Protein AF-A0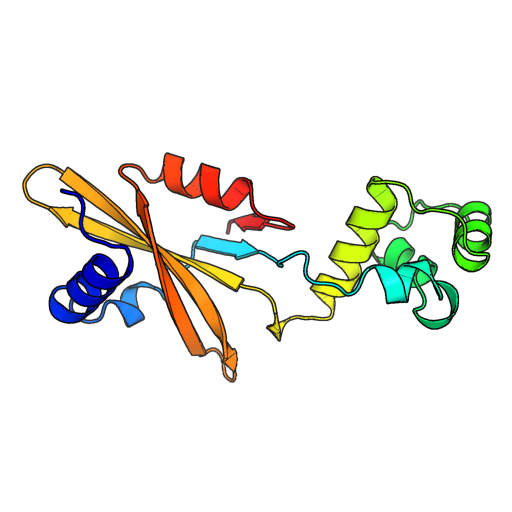A1Z9CAQ8-F1 (afdb_monomer_lite)

Sequence (152 aa):
MALSKEDQAIWIEENIKDYDLKLHGAGYIGCFYPDNIVWEDYLSYPKDYGVSGLIVSQYPAITDKRIEEIDSGAELTTKEKKHLLAAVAAADVDNWITHNSFEVKMLGNSVFVYFHGHSIGQGDFNFEYQKAFLTYEALLLEISSMPLSYID

Secondary structure (DSSP, 8-state):
-PPPHHHHHHHHHHHSTTHHHHHSGGGEEEEE--S-S-HHHHHHSTTTTTHHHHHHHH-TT--HHHHHHHHTTPPPPHHHHHHHHHHHHHH-GGG-EEEEEEEEEETTEEEEEEEEEEEEETTEEEEEEEEEESSHHHHHHHHHTSTT-EE-

pLDDT: mean 93.77, std 5.01, range [55.34, 98.25]

Structure (mmCIF, N/CA/C/O backbone):
data_AF-A0A1Z9CAQ8-F1
#
_entry.id   AF-A0A1Z9CAQ8-F1
#
loop_
_atom_site.group_PDB
_atom_site.id
_atom_site.type_symbol
_atom_site.label_atom_id
_atom_site.label_alt_id
_atom_site.label_comp_id
_atom_site.label_asym_id
_atom_site.label_entity_id
_atom_site.label_seq_id
_atom_site.pdbx_PDB_ins_code
_atom_site.Cartn_x
_atom_site.Cartn_y
_atom_site.Cartn_z
_atom_site.occupancy
_atom_site.B_iso_or_equiv
_atom_site.auth_seq_id
_atom_site.auth_comp_id
_atom_site.auth_asym_id
_atom_site.auth_atom_id
_atom_site.pdbx_PDB_model_num
ATOM 1 N N . MET A 1 1 ? -15.093 19.187 20.957 1.00 55.34 1 MET A N 1
ATOM 2 C CA . MET A 1 1 ? -13.728 18.888 20.474 1.00 55.34 1 MET A CA 1
ATOM 3 C C . MET A 1 1 ? -13.721 17.447 20.014 1.00 55.34 1 MET A C 1
ATOM 5 O O . MET A 1 1 ? -14.344 16.636 20.685 1.00 55.34 1 MET A O 1
ATOM 9 N N . ALA A 1 2 ? -13.103 17.150 18.872 1.00 77.00 2 ALA A N 1
ATOM 10 C CA . ALA A 1 2 ? -12.837 15.765 18.493 1.00 77.00 2 ALA A CA 1
ATOM 11 C C . ALA A 1 2 ? -11.686 15.229 19.361 1.00 77.00 2 ALA A C 1
ATOM 13 O O . ALA A 1 2 ? -10.783 15.996 19.695 1.00 77.00 2 ALA A O 1
ATOM 14 N N . LEU A 1 3 ? -11.749 13.952 19.743 1.00 84.56 3 LEU A N 1
ATOM 15 C CA . LEU A 1 3 ? -10.646 13.264 20.419 1.00 84.56 3 LEU A CA 1
ATOM 16 C C . LEU A 1 3 ? -9.407 13.251 19.515 1.00 84.56 3 LEU A C 1
ATOM 18 O O . LEU A 1 3 ? -9.542 13.208 18.287 1.00 84.56 3 LEU A O 1
ATOM 22 N N . SER A 1 4 ? -8.210 13.267 20.101 1.00 93.44 4 SER A N 1
ATOM 23 C CA . SER A 1 4 ? -6.983 13.075 19.323 1.00 93.44 4 SER A CA 1
ATOM 24 C C . SER A 1 4 ? -6.935 11.664 18.714 1.00 93.44 4 SER A C 1
ATOM 26 O O . SER A 1 4 ? -7.703 10.786 19.106 1.00 93.44 4 SER A O 1
ATOM 28 N N . LYS A 1 5 ? -6.049 11.432 17.735 1.00 93.88 5 LYS A N 1
ATOM 29 C CA . LYS A 1 5 ? -5.829 10.089 17.160 1.00 93.88 5 LYS A CA 1
ATOM 30 C C . LYS A 1 5 ? -5.454 9.078 18.253 1.00 93.88 5 LYS A C 1
ATOM 32 O O . LYS A 1 5 ? -5.956 7.962 18.244 1.00 93.88 5 LYS A O 1
ATOM 37 N N . GLU A 1 6 ? -4.621 9.500 19.199 1.00 95.38 6 GLU A N 1
ATOM 38 C CA . GLU A 1 6 ? -4.137 8.667 20.300 1.00 95.38 6 GLU A CA 1
ATOM 39 C C . G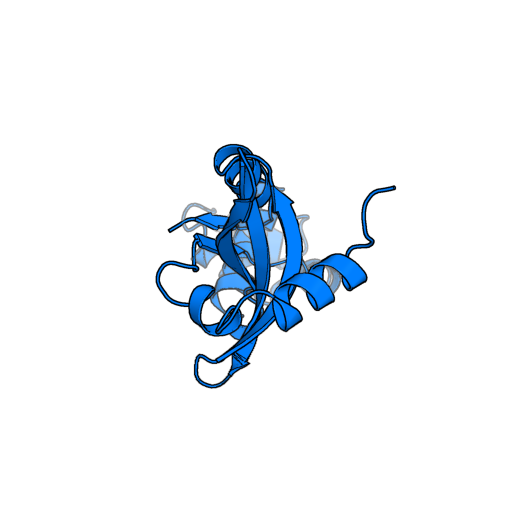LU A 1 6 ? -5.239 8.375 21.322 1.00 95.38 6 GLU A C 1
ATOM 41 O O . GLU A 1 6 ? -5.471 7.217 21.649 1.00 95.38 6 GLU A O 1
ATOM 46 N N . ASP A 1 7 ? -6.027 9.382 21.713 1.00 96.12 7 ASP A N 1
ATOM 47 C CA . ASP A 1 7 ? -7.178 9.167 22.604 1.00 96.12 7 ASP A CA 1
ATOM 48 C C . ASP A 1 7 ? -8.243 8.258 21.965 1.00 96.12 7 ASP A C 1
ATOM 50 O O . ASP A 1 7 ? -8.914 7.498 22.659 1.00 96.12 7 ASP A O 1
ATOM 54 N N . GLN A 1 8 ? -8.423 8.329 20.640 1.00 95.00 8 GLN A N 1
ATOM 55 C CA . GLN A 1 8 ? -9.322 7.427 19.913 1.00 95.00 8 GLN A CA 1
ATOM 56 C C . GLN A 1 8 ? -8.804 5.986 19.914 1.00 95.00 8 GLN A C 1
ATOM 58 O O . GLN A 1 8 ? -9.601 5.071 20.108 1.00 95.00 8 GLN A O 1
ATOM 63 N N . ALA A 1 9 ? -7.498 5.785 19.714 1.00 95.75 9 ALA A N 1
ATOM 64 C CA . ALA A 1 9 ? -6.878 4.465 19.780 1.00 95.75 9 ALA A CA 1
ATOM 65 C C . ALA A 1 9 ? -7.031 3.856 21.183 1.00 95.75 9 ALA A C 1
ATOM 67 O O . ALA A 1 9 ? -7.588 2.767 21.304 1.00 95.75 9 ALA A O 1
ATOM 68 N N . ILE A 1 10 ? -6.679 4.611 22.233 1.00 96.12 10 ILE A N 1
ATOM 69 C CA . ILE A 1 10 ? -6.856 4.199 23.637 1.00 96.12 10 ILE A CA 1
ATOM 70 C C . ILE A 1 10 ? -8.319 3.843 23.910 1.00 96.12 10 ILE A C 1
ATOM 72 O O . ILE A 1 10 ? -8.615 2.801 24.489 1.00 96.12 10 ILE A O 1
ATOM 76 N N . TRP A 1 11 ? -9.263 4.666 23.441 1.00 95.44 11 TRP A N 1
ATOM 77 C CA . TRP A 1 11 ? -10.681 4.375 23.627 1.00 95.44 11 TRP A CA 1
ATOM 78 C C . TRP A 1 11 ? -11.090 3.048 22.976 1.00 95.44 11 TRP A C 1
ATOM 80 O O . TRP A 1 11 ? -11.831 2.280 23.590 1.00 95.44 11 TRP A O 1
ATOM 90 N N . ILE A 1 12 ? -10.617 2.758 21.759 1.00 95.44 12 ILE A N 1
ATOM 91 C CA . ILE A 1 12 ? -10.900 1.488 21.076 1.00 95.44 12 ILE A CA 1
ATOM 92 C C . ILE A 1 12 ? -10.338 0.315 21.884 1.00 95.44 12 ILE A C 1
ATOM 94 O O . ILE A 1 12 ? -11.079 -0.632 22.146 1.00 95.44 12 ILE A O 1
ATOM 98 N N . GLU A 1 13 ? -9.082 0.402 22.321 1.00 94.88 13 GLU A N 1
ATOM 99 C CA . GLU A 1 13 ? -8.409 -0.635 23.112 1.00 94.88 13 GLU A CA 1
ATOM 100 C C . GLU A 1 13 ? -9.139 -0.934 24.428 1.00 94.88 13 GLU A C 1
ATOM 102 O O . GLU A 1 13 ? -9.342 -2.094 24.789 1.00 94.88 13 GLU A O 1
ATOM 107 N N . GLU A 1 14 ? -9.582 0.106 25.134 1.00 95.62 14 GLU A N 1
ATOM 108 C CA . GLU A 1 14 ? -10.234 -0.028 26.439 1.00 95.62 14 GLU A CA 1
ATOM 109 C C . GLU A 1 14 ? -11.701 -0.476 26.347 1.00 95.62 14 GLU A C 1
ATOM 111 O O . GLU A 1 14 ? -12.216 -1.105 27.276 1.00 95.62 14 GLU A O 1
ATOM 116 N N . ASN A 1 15 ? -12.404 -0.141 25.258 1.00 95.12 15 ASN A N 1
ATOM 117 C CA . ASN A 1 15 ? -13.864 -0.294 25.175 1.00 95.12 15 ASN A CA 1
ATOM 118 C C . ASN A 1 15 ? -14.321 -1.370 24.185 1.00 95.12 15 ASN A C 1
ATOM 120 O O . ASN A 1 15 ? -15.463 -1.832 24.271 1.00 95.12 15 ASN A O 1
ATOM 124 N N . ILE A 1 16 ? -13.468 -1.789 23.251 1.00 94.94 16 ILE A N 1
ATOM 125 C CA . ILE A 1 16 ? -13.798 -2.813 22.263 1.00 94.94 16 ILE A CA 1
ATOM 126 C C . ILE A 1 16 ? -13.039 -4.083 22.605 1.00 94.94 16 ILE A C 1
ATOM 128 O O . ILE A 1 16 ? -11.853 -4.238 22.336 1.00 94.94 16 ILE A O 1
ATOM 132 N N . LYS A 1 17 ? -13.771 -5.035 23.180 1.00 93.69 17 LYS A N 1
ATOM 133 C CA . LYS A 1 17 ? -13.220 -6.348 23.488 1.00 93.69 17 LYS A CA 1
ATOM 134 C C . LYS A 1 17 ? -12.722 -7.037 22.212 1.00 93.69 17 LYS A C 1
ATOM 136 O O . LYS A 1 17 ? -13.456 -7.084 21.218 1.00 93.69 17 LYS A O 1
ATOM 141 N N . ASP A 1 18 ? -11.525 -7.613 22.300 1.00 92.69 18 ASP A N 1
ATOM 142 C CA . ASP A 1 18 ? -10.896 -8.403 21.239 1.00 92.69 18 ASP A CA 1
ATOM 143 C C . ASP A 1 18 ? -10.783 -7.600 19.921 1.00 92.69 18 ASP A C 1
ATOM 145 O O . ASP A 1 18 ? -11.054 -8.123 18.837 1.00 92.69 18 ASP A O 1
ATOM 149 N N . TYR A 1 19 ? -10.505 -6.288 20.010 1.00 93.94 19 TYR A N 1
ATOM 150 C CA . TYR A 1 19 ? -10.456 -5.407 18.836 1.00 93.94 19 TYR A CA 1
ATOM 151 C C . TYR A 1 19 ? -9.370 -5.830 17.840 1.00 93.94 19 TYR A C 1
ATOM 153 O O . TYR A 1 19 ? -9.587 -5.740 16.636 1.00 93.94 19 TYR A O 1
ATOM 161 N N . ASP A 1 20 ? -8.244 -6.327 18.341 1.00 91.94 20 ASP A N 1
ATOM 162 C CA . ASP A 1 20 ? -7.131 -6.880 17.577 1.00 91.94 20 ASP A CA 1
ATOM 163 C C . ASP A 1 20 ? -7.592 -8.083 16.747 1.00 91.94 20 ASP A C 1
ATOM 165 O O . ASP A 1 20 ? -7.437 -8.095 15.528 1.00 91.94 20 ASP A O 1
ATOM 169 N N . LEU A 1 21 ? -8.304 -9.033 17.366 1.00 93.12 21 LEU A N 1
ATOM 170 C CA . LEU A 1 21 ? -8.861 -10.200 16.678 1.00 93.12 21 LEU A CA 1
ATOM 171 C C . LEU A 1 21 ? -9.851 -9.810 15.572 1.00 93.12 21 LEU A C 1
ATOM 173 O O . LEU A 1 21 ? -9.948 -10.511 14.564 1.00 93.12 21 LEU A O 1
ATOM 177 N N . LYS A 1 22 ? -10.572 -8.691 15.729 1.00 95.81 22 LYS A N 1
ATOM 178 C CA . LYS A 1 22 ? -11.491 -8.168 14.701 1.00 95.81 22 LYS A CA 1
ATOM 179 C C . LYS A 1 22 ? -10.775 -7.611 13.476 1.00 95.81 22 LYS A C 1
ATOM 181 O O . LYS A 1 22 ? -11.435 -7.467 12.452 1.00 95.81 22 LYS A O 1
ATOM 186 N N . LEU A 1 23 ? -9.489 -7.271 13.575 1.00 96.25 23 LEU A N 1
ATOM 187 C CA . LEU A 1 23 ? -8.697 -6.743 12.461 1.00 96.25 23 LEU A CA 1
ATOM 188 C C . LEU A 1 23 ? -8.157 -7.851 11.554 1.00 96.25 23 LEU A C 1
ATOM 190 O O . LEU A 1 23 ? -7.826 -7.582 10.407 1.00 96.25 23 LEU A O 1
ATOM 194 N N . HIS A 1 24 ? -8.147 -9.100 12.016 1.00 93.06 24 HIS A N 1
ATOM 195 C CA . HIS A 1 24 ? -7.821 -10.254 11.182 1.00 93.06 24 HIS A CA 1
ATOM 196 C C . HIS A 1 24 ? -9.045 -10.777 10.413 1.00 93.06 24 HIS A C 1
ATOM 198 O O . HIS A 1 24 ? -10.201 -10.505 10.750 1.00 93.06 24 HIS A O 1
ATOM 204 N N . GLY A 1 25 ? -8.800 -11.605 9.392 1.00 91.94 25 GLY A N 1
ATOM 205 C CA . GLY A 1 25 ? -9.856 -12.295 8.647 1.00 91.94 25 GLY A CA 1
ATOM 206 C C . GLY A 1 25 ? -10.816 -11.308 7.988 1.00 91.94 25 GLY A C 1
ATOM 207 O O . GLY A 1 25 ? -10.424 -10.594 7.079 1.00 91.94 25 GLY A O 1
ATOM 208 N N . ALA A 1 26 ? -12.061 -11.238 8.468 1.00 93.19 26 ALA A N 1
ATOM 209 C CA . ALA A 1 26 ? -13.059 -10.300 7.946 1.00 93.19 26 ALA A CA 1
ATOM 210 C C . ALA A 1 26 ? -12.701 -8.818 8.171 1.00 93.19 26 ALA A C 1
ATOM 212 O O . ALA A 1 26 ? -13.318 -7.952 7.556 1.00 93.19 26 ALA A O 1
ATOM 213 N N . GLY A 1 27 ? -11.750 -8.530 9.065 1.00 95.81 27 GLY A N 1
ATOM 214 C CA . GLY A 1 27 ? -11.217 -7.186 9.254 1.00 95.81 27 GLY A CA 1
ATOM 215 C C . GLY A 1 27 ? -10.213 -6.758 8.189 1.00 95.81 27 GLY A C 1
ATOM 216 O O . GLY A 1 27 ? -10.005 -5.560 8.020 1.00 95.81 27 GLY A O 1
ATOM 217 N N . TYR A 1 28 ? -9.616 -7.702 7.460 1.00 96.38 28 TYR A N 1
ATOM 218 C CA . TYR A 1 28 ? -8.690 -7.413 6.372 1.00 96.38 28 TYR A CA 1
ATOM 219 C C . TYR A 1 28 ? -9.453 -6.881 5.155 1.00 96.38 28 TYR A C 1
ATOM 221 O O . TYR A 1 28 ? -10.461 -7.453 4.747 1.00 96.38 28 TYR A O 1
ATOM 229 N N . ILE A 1 29 ? -8.969 -5.780 4.581 1.00 97.00 29 ILE A N 1
ATOM 230 C CA . ILE A 1 29 ? -9.550 -5.149 3.384 1.00 97.00 29 ILE A CA 1
ATOM 231 C C . ILE A 1 29 ? -8.616 -5.281 2.180 1.00 97.00 29 ILE A C 1
ATOM 233 O O . ILE A 1 29 ? -9.065 -5.267 1.040 1.00 97.00 29 ILE A O 1
ATOM 237 N N . GLY A 1 30 ? -7.309 -5.344 2.416 1.00 95.81 30 GLY A N 1
ATOM 238 C CA . GLY A 1 30 ? -6.320 -5.279 1.353 1.00 95.81 30 GLY A CA 1
ATOM 239 C C . GLY A 1 30 ? -4.961 -4.833 1.869 1.00 95.81 30 GLY A C 1
ATOM 240 O O . GLY A 1 30 ? -4.692 -4.853 3.072 1.00 95.81 30 GLY A O 1
ATOM 241 N N . CYS A 1 31 ? -4.087 -4.400 0.976 1.00 96.00 31 CYS A N 1
ATOM 242 C CA . CYS A 1 31 ? -2.760 -3.914 1.333 1.00 96.00 31 CYS A CA 1
ATOM 243 C C . CYS A 1 31 ? -2.260 -2.864 0.349 1.00 96.00 31 CYS A C 1
ATOM 245 O O . CYS A 1 31 ? -2.813 -2.670 -0.731 1.00 96.00 31 CYS A O 1
ATOM 247 N N . PHE A 1 32 ? -1.192 -2.181 0.729 1.00 96.56 32 PHE A N 1
ATOM 248 C CA . PHE A 1 32 ? -0.480 -1.265 -0.141 1.00 96.56 32 PHE A CA 1
ATOM 249 C C . PHE A 1 32 ? 1.015 -1.355 0.129 1.00 96.56 32 PHE A C 1
ATOM 251 O O . PHE A 1 32 ? 1.443 -1.720 1.229 1.00 96.56 32 PHE A O 1
ATOM 258 N N . TYR A 1 33 ? 1.802 -1.005 -0.880 1.00 95.50 33 TYR A N 1
ATOM 259 C CA . TYR A 1 33 ? 3.241 -0.883 -0.732 1.00 95.50 33 TYR A CA 1
ATOM 260 C C . TYR A 1 33 ? 3.602 0.605 -0.682 1.00 95.50 33 TYR A C 1
ATOM 262 O O . TYR A 1 33 ? 3.353 1.318 -1.664 1.00 95.50 33 TYR A O 1
ATOM 270 N N . PRO A 1 34 ? 4.141 1.113 0.441 1.00 92.44 34 PRO A N 1
ATOM 271 C CA . PRO A 1 34 ? 4.558 2.504 0.520 1.00 92.44 34 PRO A CA 1
ATOM 272 C C . PRO A 1 34 ? 5.662 2.760 -0.513 1.00 92.44 34 PRO A C 1
ATOM 274 O O . PRO A 1 34 ? 6.585 1.969 -0.651 1.00 92.44 34 PRO A O 1
ATOM 277 N N . ASP A 1 35 ? 5.593 3.875 -1.242 1.00 89.44 35 ASP A N 1
ATOM 278 C CA . ASP A 1 35 ? 6.680 4.283 -2.143 1.00 89.44 35 ASP A CA 1
ATOM 279 C C . ASP A 1 35 ? 7.858 4.834 -1.320 1.00 89.44 35 ASP A C 1
ATOM 281 O O . ASP A 1 35 ? 8.061 6.043 -1.206 1.00 89.44 35 ASP A O 1
ATOM 285 N N . ASN A 1 36 ? 8.574 3.932 -0.650 1.00 86.31 36 ASN A N 1
ATOM 286 C CA . ASN A 1 36 ? 9.695 4.218 0.244 1.00 86.31 36 ASN A CA 1
ATOM 287 C C . ASN A 1 36 ? 11.035 3.709 -0.310 1.00 86.31 36 ASN A C 1
ATOM 289 O O . ASN A 1 36 ? 12.029 3.685 0.418 1.00 86.31 36 ASN A O 1
ATOM 293 N N . ILE A 1 37 ? 11.075 3.311 -1.585 1.00 91.12 37 ILE A N 1
ATOM 294 C CA . ILE A 1 37 ? 12.307 2.842 -2.214 1.00 91.12 37 ILE A CA 1
ATOM 295 C C . ILE A 1 37 ? 13.318 3.987 -2.321 1.00 91.12 37 ILE A C 1
ATOM 297 O O . ILE A 1 37 ? 12.964 5.156 -2.509 1.00 91.12 37 ILE A O 1
ATOM 301 N N . VAL A 1 38 ? 14.607 3.655 -2.249 1.00 92.00 38 VAL A N 1
ATOM 302 C CA . VAL A 1 38 ? 15.686 4.637 -2.410 1.00 92.00 38 VAL A CA 1
ATOM 303 C C . VAL A 1 38 ? 15.881 4.925 -3.897 1.00 92.00 38 VAL A C 1
ATOM 305 O O . VAL A 1 38 ? 16.761 4.375 -4.549 1.00 92.00 38 VAL A O 1
ATOM 308 N N . TRP A 1 39 ? 15.020 5.771 -4.466 1.00 94.44 39 TRP A N 1
ATOM 309 C CA . TRP A 1 39 ? 15.018 6.092 -5.899 1.00 94.44 39 TRP A CA 1
ATOM 310 C C . TRP A 1 39 ? 16.390 6.503 -6.443 1.00 94.44 39 TRP A C 1
ATOM 312 O O . TRP A 1 39 ? 16.726 6.158 -7.571 1.00 94.44 39 TRP A O 1
ATOM 322 N N . GLU A 1 40 ? 17.180 7.227 -5.652 1.00 94.69 40 GLU A N 1
ATOM 323 C CA . GLU A 1 40 ? 18.516 7.679 -6.045 1.00 94.69 40 GLU A CA 1
ATOM 324 C C . GLU A 1 40 ? 19.462 6.518 -6.374 1.00 94.69 40 GLU A C 1
ATOM 326 O O . GLU A 1 40 ? 20.198 6.615 -7.354 1.00 94.69 40 GLU A O 1
ATOM 331 N N . ASP A 1 41 ? 19.388 5.411 -5.632 1.00 92.75 41 ASP A N 1
ATOM 332 C CA . ASP A 1 41 ? 20.226 4.231 -5.857 1.00 92.75 41 ASP A CA 1
ATOM 333 C C . ASP A 1 41 ? 19.941 3.618 -7.235 1.00 92.75 41 ASP A C 1
ATOM 335 O O . ASP A 1 41 ? 20.848 3.418 -8.048 1.00 92.75 41 ASP A O 1
ATOM 339 N N . TYR A 1 42 ? 18.656 3.416 -7.540 1.00 94.31 42 TYR A N 1
ATOM 340 C CA . TYR A 1 42 ? 18.211 2.869 -8.821 1.00 94.31 42 TYR A CA 1
ATOM 341 C C . TYR A 1 42 ? 18.502 3.815 -9.994 1.00 94.31 42 TYR A C 1
ATOM 343 O O . TYR A 1 42 ? 18.863 3.363 -11.078 1.00 94.31 42 TYR A O 1
ATOM 351 N N . LEU A 1 43 ? 18.331 5.126 -9.809 1.00 94.62 43 LEU A N 1
ATOM 352 C CA . LEU A 1 43 ? 18.491 6.103 -10.890 1.00 94.62 43 LEU A CA 1
ATOM 353 C C . LEU A 1 43 ? 19.958 6.457 -11.163 1.00 94.62 43 LEU A C 1
ATOM 355 O O . LEU A 1 43 ? 20.300 6.751 -12.307 1.00 94.62 43 LEU A O 1
ATOM 359 N N . SER A 1 44 ? 20.821 6.417 -10.146 1.00 95.00 44 SER A N 1
ATOM 360 C CA . SER A 1 44 ? 22.248 6.737 -10.290 1.00 95.00 44 SER A CA 1
ATOM 361 C C . SER A 1 44 ? 23.058 5.558 -10.825 1.00 95.00 44 SER A C 1
ATOM 363 O O . SER A 1 44 ? 24.038 5.766 -11.542 1.00 95.00 44 SER A O 1
ATOM 365 N N . TYR A 1 45 ? 22.639 4.326 -10.516 1.00 93.44 45 TYR A N 1
ATOM 366 C CA . TYR A 1 45 ? 23.351 3.101 -10.888 1.00 93.44 45 TYR A CA 1
ATOM 367 C C . TYR A 1 45 ? 22.406 2.040 -11.487 1.00 93.44 45 TYR A C 1
ATOM 369 O O . TYR A 1 45 ? 22.327 0.916 -10.984 1.00 93.44 45 TYR A O 1
ATOM 377 N N . PRO A 1 46 ? 21.686 2.346 -12.586 1.00 94.31 46 PRO A N 1
ATOM 378 C CA . PRO A 1 46 ? 20.606 1.491 -13.086 1.00 94.31 46 PRO A CA 1
ATOM 379 C C . PRO A 1 46 ? 21.068 0.092 -13.492 1.00 94.31 46 PRO A C 1
ATOM 381 O O . PRO A 1 46 ? 20.333 -0.878 -13.315 1.00 94.31 46 PRO A O 1
ATOM 384 N N . LYS A 1 47 ? 22.301 -0.032 -13.994 1.00 92.62 47 LYS A N 1
ATOM 385 C CA . LYS A 1 47 ? 22.889 -1.320 -14.360 1.00 92.62 47 LYS A CA 1
ATOM 386 C C . LYS A 1 47 ? 23.228 -2.182 -13.142 1.00 92.62 47 LYS A C 1
ATOM 388 O O . LYS A 1 47 ? 22.988 -3.386 -13.178 1.00 92.62 47 LYS A O 1
ATOM 393 N N . ASP A 1 48 ? 23.744 -1.575 -12.076 1.00 93.94 48 ASP A N 1
ATOM 394 C CA . ASP A 1 48 ? 24.147 -2.293 -10.860 1.00 93.94 48 ASP A CA 1
ATOM 395 C C . ASP A 1 48 ? 22.923 -2.809 -10.092 1.00 93.94 48 ASP A C 1
ATOM 397 O O . ASP A 1 48 ? 22.941 -3.918 -9.563 1.00 93.94 48 ASP A O 1
ATOM 401 N N . TYR A 1 49 ? 21.829 -2.044 -10.116 1.00 94.44 49 TYR A N 1
ATOM 402 C CA . TYR A 1 49 ? 20.538 -2.433 -9.540 1.00 94.44 49 TYR A CA 1
ATOM 403 C C . TYR A 1 49 ? 19.640 -3.229 -10.502 1.00 94.44 49 TYR A C 1
ATOM 405 O O . TYR A 1 49 ? 18.511 -3.567 -10.149 1.00 94.44 49 TYR A O 1
ATOM 413 N N . GLY A 1 50 ? 20.104 -3.536 -11.721 1.00 95.62 50 GLY A N 1
ATOM 414 C CA . GLY A 1 50 ? 19.340 -4.314 -12.703 1.00 95.62 50 GLY A CA 1
ATOM 415 C C . GLY A 1 50 ? 17.988 -3.692 -13.075 1.00 95.62 50 GLY A C 1
ATOM 416 O O . GLY A 1 50 ? 17.024 -4.418 -13.325 1.00 95.62 50 GLY A O 1
ATOM 417 N N . VAL A 1 51 ? 17.898 -2.357 -13.099 1.00 97.00 51 VAL A N 1
ATOM 418 C CA . VAL A 1 51 ? 16.650 -1.587 -13.257 1.00 97.00 51 VAL A CA 1
ATOM 419 C C . VAL A 1 51 ? 15.868 -1.992 -14.498 1.00 97.00 51 VAL A C 1
ATOM 421 O O . VAL A 1 51 ? 14.654 -2.187 -14.425 1.00 97.00 51 VAL A O 1
ATOM 424 N N . SER A 1 52 ? 16.541 -2.145 -15.637 1.00 96.75 52 SER A N 1
ATOM 425 C CA . SER A 1 52 ? 15.888 -2.560 -16.876 1.00 96.75 52 SER A CA 1
ATOM 426 C C . SER A 1 52 ? 15.276 -3.959 -16.751 1.00 96.75 52 SER A C 1
ATOM 428 O O . SER A 1 52 ? 14.129 -4.154 -17.142 1.00 96.75 52 SER A O 1
ATOM 430 N N . GLY A 1 53 ? 15.977 -4.903 -16.117 1.00 96.69 53 GLY A N 1
ATOM 431 C CA . GLY A 1 53 ? 15.479 -6.250 -15.831 1.00 96.69 53 GLY A CA 1
ATOM 432 C C . GLY A 1 53 ? 14.265 -6.252 -14.900 1.00 96.69 53 GLY A C 1
ATOM 433 O O . GLY A 1 53 ? 13.274 -6.933 -15.178 1.00 96.69 53 GLY A O 1
ATOM 434 N N . LEU A 1 54 ? 14.296 -5.438 -13.840 1.00 97.12 54 LEU A N 1
ATOM 435 C CA . LEU A 1 54 ? 13.155 -5.245 -12.939 1.00 97.12 54 LEU A CA 1
ATOM 436 C C . LEU A 1 54 ? 11.940 -4.700 -13.699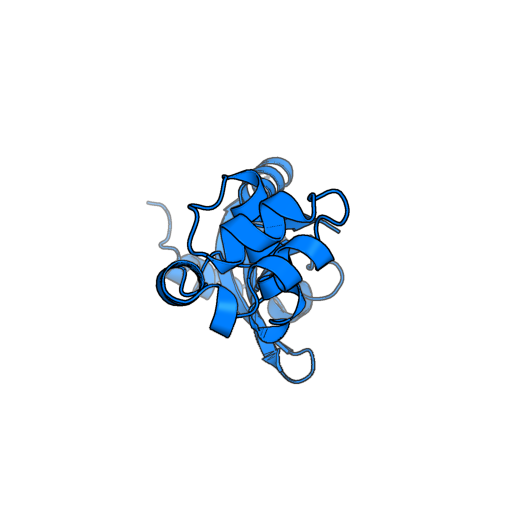 1.00 97.12 54 LEU A C 1
ATOM 438 O O . LEU A 1 54 ? 10.848 -5.261 -13.599 1.00 97.12 54 LEU A O 1
ATOM 442 N N . ILE A 1 55 ? 12.128 -3.6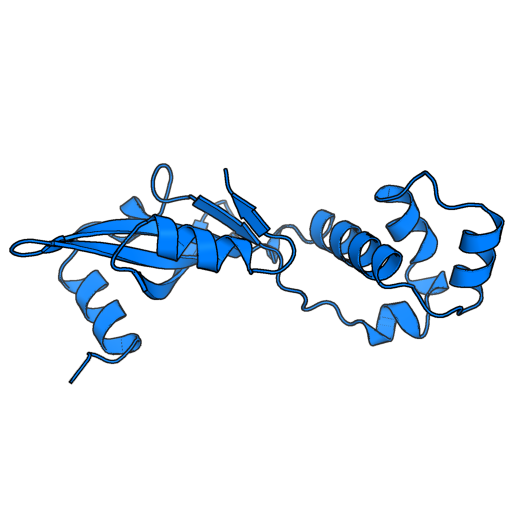73 -14.530 1.00 97.44 55 ILE A N 1
ATOM 443 C CA . ILE A 1 55 ? 11.055 -3.109 -15.358 1.00 97.44 55 ILE A CA 1
ATOM 444 C C . ILE A 1 55 ? 10.518 -4.150 -16.345 1.00 97.44 55 ILE A C 1
ATOM 446 O O . ILE A 1 55 ? 9.303 -4.301 -16.441 1.00 97.44 55 ILE A O 1
ATOM 450 N N . VAL A 1 56 ? 11.383 -4.892 -17.047 1.00 97.19 56 VAL A N 1
ATOM 451 C CA . VAL A 1 56 ? 10.991 -5.950 -18.000 1.00 97.19 56 VAL A CA 1
ATOM 452 C C . VAL A 1 56 ? 10.119 -7.006 -17.324 1.00 97.19 56 VAL A C 1
ATOM 454 O O . VAL A 1 56 ? 9.131 -7.439 -17.918 1.00 97.19 56 VAL A O 1
ATOM 457 N N . SER A 1 57 ? 10.428 -7.380 -16.077 1.00 96.19 57 SER A N 1
ATOM 458 C CA . SER A 1 57 ? 9.646 -8.372 -15.324 1.00 96.19 57 SER A CA 1
ATOM 459 C C . SER A 1 57 ? 8.176 -7.971 -15.133 1.00 96.19 57 SER A C 1
ATOM 461 O O . SER A 1 57 ? 7.303 -8.834 -15.106 1.00 96.19 57 SER A O 1
ATOM 463 N N . GLN A 1 58 ? 7.897 -6.664 -15.066 1.00 95.81 58 GLN A N 1
ATOM 464 C CA . GLN A 1 58 ? 6.551 -6.098 -14.912 1.00 95.81 58 GLN A CA 1
ATOM 465 C C . GLN A 1 58 ? 5.987 -5.532 -16.226 1.00 95.81 58 GLN A C 1
ATOM 467 O O . GLN A 1 58 ? 4.784 -5.293 -16.343 1.00 95.81 58 GLN A O 1
ATOM 472 N N . TYR A 1 59 ? 6.843 -5.294 -17.224 1.00 95.38 59 TYR A N 1
ATOM 473 C CA . TYR A 1 59 ? 6.496 -4.732 -18.526 1.00 95.38 59 TYR A CA 1
ATOM 474 C C . TYR A 1 59 ? 7.272 -5.405 -19.674 1.00 95.38 59 TYR A C 1
ATOM 476 O O . TYR A 1 59 ? 8.163 -4.794 -20.271 1.00 95.38 59 TYR A O 1
ATOM 484 N N . PRO A 1 60 ? 6.889 -6.636 -20.069 1.00 93.62 60 PRO A N 1
ATOM 485 C CA . PRO A 1 60 ? 7.613 -7.403 -21.090 1.00 93.62 60 PRO A CA 1
ATOM 486 C C . PRO A 1 60 ? 7.584 -6.797 -22.501 1.00 93.62 60 PRO A C 1
ATOM 488 O O . PRO A 1 60 ? 8.312 -7.244 -23.377 1.00 93.62 60 PRO A O 1
ATOM 491 N N . ALA A 1 61 ? 6.725 -5.801 -22.748 1.00 95.06 61 ALA A N 1
ATOM 492 C CA . ALA A 1 61 ? 6.599 -5.137 -24.048 1.00 95.06 61 ALA A CA 1
ATOM 493 C C . ALA A 1 61 ? 7.604 -3.984 -24.255 1.00 95.06 61 ALA A C 1
ATOM 495 O O . ALA A 1 61 ? 7.527 -3.277 -25.262 1.00 95.06 61 ALA A O 1
ATOM 496 N N . ILE A 1 62 ? 8.511 -3.746 -23.304 1.00 95.56 62 ILE A N 1
ATOM 497 C CA . ILE A 1 62 ? 9.621 -2.809 -23.487 1.00 95.56 62 ILE A CA 1
ATOM 498 C C . ILE A 1 62 ? 10.571 -3.324 -24.577 1.00 95.56 62 ILE A C 1
ATOM 500 O O . ILE A 1 62 ? 10.825 -4.517 -24.695 1.00 95.56 62 ILE A O 1
ATOM 504 N N . THR A 1 63 ? 11.069 -2.423 -25.419 1.00 96.88 63 THR A N 1
ATOM 505 C CA . THR A 1 63 ? 11.957 -2.789 -26.531 1.00 96.88 63 THR A CA 1
ATOM 506 C C . THR A 1 63 ? 13.400 -2.943 -26.063 1.00 96.88 63 THR A C 1
ATOM 508 O O . THR A 1 63 ? 13.833 -2.142 -25.235 1.00 96.88 63 THR A O 1
ATOM 511 N N . ASP A 1 64 ? 14.178 -3.816 -26.705 1.00 96.69 64 ASP A N 1
ATOM 512 C CA . ASP A 1 64 ? 15.618 -3.991 -26.436 1.00 96.69 64 ASP A CA 1
ATOM 513 C C . ASP A 1 64 ? 16.399 -2.671 -26.478 1.00 96.69 64 ASP A C 1
ATOM 515 O O . ASP A 1 64 ? 17.170 -2.363 -25.577 1.00 96.69 64 ASP A O 1
ATOM 519 N N . LYS A 1 65 ? 16.111 -1.811 -27.463 1.00 97.50 65 LYS A N 1
ATOM 520 C CA . LYS A 1 65 ? 16.719 -0.475 -27.538 1.00 97.50 65 LYS A CA 1
ATOM 521 C C . LYS A 1 65 ? 16.469 0.352 -26.270 1.00 97.50 65 LYS A C 1
ATOM 523 O O . LYS A 1 65 ? 17.356 1.049 -25.791 1.00 97.50 65 LYS A O 1
ATOM 528 N N . ARG A 1 66 ? 15.250 0.295 -25.730 1.00 97.56 66 ARG A N 1
ATOM 529 C CA . ARG A 1 66 ? 14.888 1.046 -24.524 1.00 97.56 66 ARG A CA 1
ATOM 530 C C . ARG A 1 66 ? 15.554 0.460 -23.276 1.00 97.56 66 ARG A C 1
ATOM 532 O O . ARG A 1 66 ? 15.921 1.221 -22.390 1.00 97.56 66 ARG A O 1
ATOM 539 N N . ILE A 1 67 ? 15.750 -0.858 -23.230 1.00 96.69 67 ILE A N 1
ATOM 540 C CA . ILE A 1 67 ? 16.542 -1.534 -22.190 1.00 96.69 67 ILE A CA 1
ATOM 541 C C . ILE A 1 67 ? 17.980 -0.994 -22.193 1.00 96.69 67 ILE A C 1
ATOM 543 O O . ILE A 1 67 ? 18.450 -0.531 -21.158 1.00 96.69 67 ILE A O 1
ATOM 547 N N . GLU A 1 68 ? 18.640 -0.957 -23.357 1.00 96.19 68 GLU A N 1
ATOM 548 C CA . GLU A 1 68 ? 20.010 -0.432 -23.492 1.00 96.19 68 GLU A CA 1
ATOM 549 C C . GLU A 1 68 ? 20.126 1.043 -23.070 1.00 96.19 68 GLU A C 1
ATOM 551 O O . GLU A 1 68 ? 21.096 1.435 -22.418 1.00 96.19 68 GLU A O 1
ATOM 556 N N . GLU A 1 69 ? 19.134 1.870 -23.418 1.00 97.56 69 GLU A N 1
ATOM 557 C CA . GLU A 1 69 ? 19.069 3.272 -22.990 1.00 97.56 69 GLU A CA 1
ATOM 558 C C . GLU A 1 69 ? 18.984 3.398 -21.461 1.00 97.56 69 GLU A C 1
ATOM 560 O O . GLU A 1 69 ? 19.707 4.205 -20.875 1.00 97.56 69 GLU A O 1
ATOM 56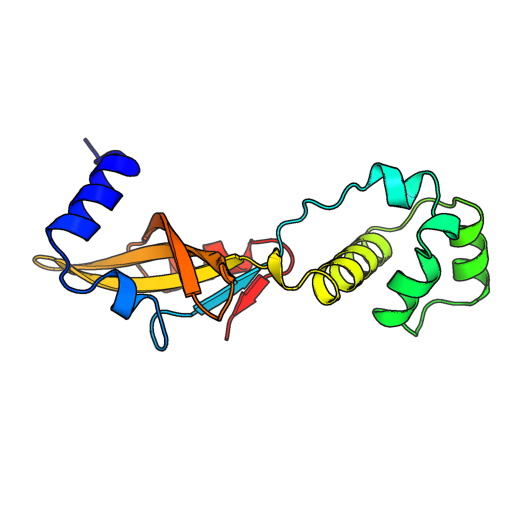5 N N . ILE A 1 70 ? 18.131 2.598 -20.812 1.00 97.19 70 ILE A N 1
ATOM 566 C CA . ILE A 1 70 ? 17.980 2.582 -19.349 1.00 97.19 70 ILE A CA 1
ATOM 567 C C . ILE A 1 70 ? 19.284 2.144 -18.680 1.00 97.19 70 ILE A C 1
ATOM 569 O O . ILE A 1 70 ? 19.761 2.823 -17.772 1.00 97.19 70 ILE A O 1
ATOM 573 N N . ASP A 1 71 ? 19.904 1.068 -19.164 1.00 95.12 71 ASP A N 1
ATOM 574 C CA . ASP A 1 71 ? 21.185 0.575 -18.638 1.00 95.12 71 ASP A CA 1
ATOM 575 C C . ASP A 1 71 ? 22.322 1.592 -18.810 1.00 95.12 71 ASP A C 1
ATOM 577 O O . ASP A 1 71 ? 23.297 1.577 -18.055 1.00 95.12 71 ASP A O 1
ATOM 581 N N . SER A 1 72 ? 22.189 2.494 -19.785 1.00 94.94 72 SER A N 1
ATOM 582 C CA . SER A 1 72 ? 23.118 3.599 -20.041 1.00 94.94 72 SER A CA 1
ATOM 583 C C . SER A 1 72 ? 22.810 4.868 -19.230 1.00 94.94 72 SER A C 1
ATOM 585 O O . SER A 1 72 ? 23.488 5.878 -19.419 1.00 94.94 72 SER A O 1
ATOM 587 N N . GLY A 1 73 ? 21.809 4.848 -18.342 1.00 94.56 73 GLY A N 1
ATOM 588 C CA . GLY A 1 73 ? 21.466 5.982 -17.475 1.00 94.56 73 GLY A CA 1
ATOM 589 C C . GLY A 1 73 ? 20.391 6.922 -18.020 1.00 94.56 73 GLY A C 1
ATOM 590 O O . GLY A 1 73 ? 20.293 8.059 -17.560 1.00 94.56 73 GLY A O 1
ATOM 591 N N . ALA A 1 74 ? 19.590 6.502 -19.004 1.00 96.31 74 ALA A N 1
ATOM 592 C CA . ALA A 1 74 ? 18.473 7.319 -19.467 1.00 96.31 74 ALA A CA 1
ATOM 593 C C . ALA A 1 74 ? 17.417 7.512 -18.366 1.00 96.31 74 ALA A C 1
ATOM 595 O O . ALA A 1 74 ? 17.092 6.590 -17.620 1.00 96.31 74 ALA A O 1
ATOM 596 N N . GLU A 1 75 ? 16.817 8.704 -18.316 1.00 96.62 75 GLU A N 1
ATOM 597 C CA . GLU A 1 75 ? 15.732 8.988 -17.378 1.00 96.62 75 GLU A CA 1
ATOM 598 C C . GLU A 1 75 ? 14.537 8.050 -17.616 1.00 96.62 75 GLU A C 1
ATOM 600 O O . GLU A 1 75 ? 14.113 7.825 -18.756 1.00 96.62 75 GLU A O 1
ATOM 605 N N . LEU A 1 76 ? 13.980 7.518 -16.525 1.00 97.50 76 LEU A N 1
ATOM 606 C CA . LEU A 1 76 ? 12.786 6.682 -16.560 1.00 97.50 76 LEU A CA 1
ATOM 607 C C . LEU A 1 76 ? 11.519 7.522 -16.738 1.00 97.50 76 LEU A C 1
ATOM 609 O O . LEU A 1 76 ? 11.267 8.485 -16.009 1.00 97.50 76 LEU A O 1
ATOM 613 N N . THR A 1 77 ? 10.650 7.080 -17.637 1.00 97.00 77 THR A N 1
ATOM 614 C CA . THR A 1 77 ? 9.285 7.596 -17.772 1.00 97.00 77 THR A CA 1
ATOM 615 C C . THR A 1 77 ? 8.443 7.271 -16.535 1.00 97.00 77 THR A C 1
ATOM 617 O O . THR A 1 77 ? 8.726 6.336 -15.787 1.00 97.00 77 THR A O 1
ATOM 620 N N . THR A 1 78 ? 7.324 7.976 -16.340 1.00 95.88 78 THR A N 1
ATOM 621 C CA . THR A 1 78 ? 6.370 7.666 -15.256 1.00 95.88 78 THR A CA 1
ATOM 622 C C . THR A 1 78 ? 5.887 6.214 -15.294 1.00 95.88 78 THR A C 1
ATOM 624 O O . THR A 1 78 ? 5.689 5.603 -14.247 1.00 95.88 78 THR A O 1
ATOM 627 N N . LYS A 1 79 ? 5.702 5.646 -16.492 1.00 95.44 79 LYS A N 1
ATOM 628 C CA . LYS A 1 79 ? 5.292 4.246 -16.651 1.00 95.44 79 LYS A CA 1
ATOM 629 C C . LYS A 1 79 ? 6.392 3.291 -16.180 1.00 95.44 79 LYS A C 1
ATOM 631 O O . LYS A 1 79 ? 6.107 2.363 -15.435 1.00 95.44 79 LYS A O 1
ATOM 636 N N . GLU A 1 80 ? 7.636 3.542 -16.572 1.00 97.25 80 GLU A N 1
ATOM 637 C CA . GLU A 1 80 ? 8.795 2.744 -16.156 1.00 97.25 80 GLU A CA 1
ATOM 638 C C . GLU A 1 80 ? 9.036 2.831 -14.649 1.00 97.25 80 GLU A C 1
ATOM 640 O O . GLU A 1 80 ? 9.250 1.802 -14.022 1.00 97.25 80 GLU A O 1
ATOM 645 N N . LYS A 1 81 ? 8.890 4.017 -14.044 1.00 96.25 81 LYS A N 1
ATOM 646 C CA . LYS A 1 81 ? 8.946 4.181 -12.582 1.00 96.25 81 LYS A CA 1
ATOM 647 C C . LYS A 1 81 ? 7.883 3.334 -11.878 1.00 96.25 81 LYS A C 1
ATOM 649 O O . LYS A 1 81 ? 8.205 2.620 -10.939 1.00 96.25 81 LYS A O 1
ATOM 654 N N . LYS A 1 82 ? 6.637 3.327 -12.367 1.00 94.88 82 LYS A N 1
ATOM 655 C CA . LYS A 1 82 ? 5.578 2.463 -11.809 1.00 94.88 82 LYS A CA 1
ATOM 656 C C . LYS A 1 82 ? 5.928 0.975 -11.892 1.00 94.88 82 LYS A C 1
ATOM 658 O O . LYS A 1 82 ? 5.696 0.250 -10.934 1.00 94.88 82 LYS A O 1
ATOM 663 N N . HIS A 1 83 ? 6.483 0.527 -13.018 1.00 95.88 83 HIS A N 1
ATOM 664 C CA . HIS A 1 83 ? 6.900 -0.867 -13.186 1.00 95.88 83 HIS A CA 1
ATOM 665 C C . HIS A 1 83 ? 8.110 -1.228 -12.321 1.00 95.88 83 HIS A C 1
ATOM 667 O O . HIS A 1 83 ? 8.130 -2.315 -11.756 1.00 95.88 83 HIS A O 1
ATOM 673 N N . LEU A 1 84 ? 9.074 -0.318 -12.164 1.00 96.50 84 LEU A N 1
ATOM 674 C CA . LEU A 1 84 ? 10.193 -0.504 -11.245 1.00 96.50 84 LEU A CA 1
ATOM 675 C C . LEU A 1 84 ? 9.696 -0.638 -9.802 1.00 96.50 84 LEU A C 1
ATOM 677 O O . LEU A 1 84 ? 10.037 -1.610 -9.139 1.00 96.50 84 LEU A O 1
ATOM 681 N N . LEU A 1 85 ? 8.841 0.283 -9.345 1.00 95.69 85 LEU A N 1
ATOM 682 C CA . LEU A 1 85 ? 8.277 0.234 -7.997 1.00 95.69 85 LEU A CA 1
ATOM 683 C C . LEU A 1 85 ? 7.505 -1.072 -7.762 1.00 95.69 85 LEU A C 1
ATOM 685 O O . LEU A 1 85 ? 7.702 -1.716 -6.741 1.00 95.69 85 LEU A O 1
ATOM 689 N N . ALA A 1 86 ? 6.685 -1.505 -8.726 1.00 94.69 86 ALA A N 1
ATOM 690 C CA . ALA A 1 86 ? 5.964 -2.775 -8.634 1.00 94.69 86 ALA A CA 1
ATOM 691 C C . ALA A 1 86 ? 6.907 -3.990 -8.552 1.00 94.69 86 ALA A C 1
ATOM 693 O O . ALA A 1 86 ? 6.629 -4.931 -7.813 1.00 94.69 86 ALA A O 1
ATOM 694 N N . ALA A 1 87 ? 8.028 -3.970 -9.280 1.00 95.44 87 ALA A N 1
ATOM 695 C CA . ALA A 1 87 ? 9.023 -5.039 -9.234 1.00 95.44 87 ALA A CA 1
ATOM 696 C C . ALA A 1 87 ? 9.727 -5.109 -7.872 1.00 95.44 87 ALA A C 1
ATOM 698 O O . ALA A 1 87 ? 9.908 -6.201 -7.337 1.00 95.44 87 ALA A O 1
ATOM 699 N N . VAL A 1 88 ? 10.092 -3.953 -7.306 1.00 94.81 88 VAL A N 1
ATOM 700 C CA . VAL A 1 88 ? 10.701 -3.870 -5.970 1.00 94.81 88 VAL A CA 1
ATOM 701 C C . VAL A 1 88 ? 9.705 -4.328 -4.907 1.00 94.81 88 VAL A C 1
ATOM 703 O O . VAL A 1 88 ? 10.025 -5.210 -4.116 1.00 94.81 88 VAL A O 1
ATOM 706 N N . ALA A 1 89 ? 8.469 -3.827 -4.961 1.00 94.50 89 ALA A N 1
ATOM 707 C CA . ALA A 1 89 ? 7.399 -4.214 -4.048 1.00 94.50 89 ALA A CA 1
ATOM 708 C C . ALA A 1 89 ? 7.135 -5.728 -4.059 1.00 94.50 89 ALA A C 1
ATOM 710 O O . ALA A 1 89 ? 6.932 -6.331 -3.009 1.00 94.50 89 ALA A O 1
ATOM 711 N N . ALA A 1 90 ? 7.174 -6.374 -5.229 1.00 92.56 90 ALA A N 1
ATOM 712 C CA . ALA A 1 90 ? 6.973 -7.819 -5.342 1.00 92.56 90 ALA A CA 1
ATOM 713 C C . ALA A 1 90 ? 8.073 -8.650 -4.653 1.00 92.56 90 ALA A C 1
ATOM 715 O O . ALA A 1 90 ? 7.816 -9.784 -4.250 1.00 92.56 90 ALA A O 1
ATOM 716 N N . ALA A 1 91 ? 9.288 -8.108 -4.529 1.00 90.06 91 ALA A N 1
ATOM 717 C CA . ALA A 1 91 ? 10.403 -8.753 -3.835 1.00 90.06 91 ALA A CA 1
ATOM 718 C C . ALA A 1 91 ? 10.465 -8.401 -2.338 1.00 90.06 91 ALA A C 1
ATOM 720 O O . ALA A 1 91 ? 11.121 -9.107 -1.574 1.00 90.06 91 ALA A O 1
ATOM 721 N N . ASP A 1 92 ? 9.781 -7.337 -1.922 1.00 90.75 92 ASP A N 1
ATOM 722 C CA . ASP A 1 92 ? 9.852 -6.757 -0.584 1.00 90.75 92 ASP A CA 1
ATOM 723 C C . ASP A 1 92 ? 8.561 -6.993 0.215 1.00 90.75 92 ASP A C 1
ATOM 725 O O . ASP A 1 92 ? 7.831 -6.076 0.592 1.00 90.75 92 ASP A O 1
ATOM 729 N N . VAL A 1 93 ? 8.254 -8.276 0.424 1.00 85.00 93 VAL A N 1
ATOM 730 C CA . VAL A 1 93 ? 6.990 -8.743 1.019 1.00 85.00 93 VAL A CA 1
ATOM 731 C C . VAL A 1 93 ? 6.775 -8.198 2.436 1.00 85.00 93 VAL A C 1
ATOM 733 O O . VAL A 1 93 ? 5.642 -7.904 2.811 1.00 85.00 93 VAL A O 1
ATOM 736 N N . ASP A 1 94 ? 7.848 -8.019 3.207 1.00 87.12 94 ASP A N 1
ATOM 737 C CA . ASP A 1 94 ? 7.767 -7.611 4.614 1.00 87.12 94 ASP A CA 1
ATOM 738 C C . ASP A 1 94 ? 7.369 -6.138 4.799 1.00 87.12 94 ASP A C 1
ATOM 740 O O . ASP A 1 94 ? 6.847 -5.775 5.853 1.00 87.12 94 ASP A O 1
ATOM 744 N N . ASN A 1 95 ? 7.563 -5.297 3.777 1.00 90.44 95 ASN A N 1
ATOM 745 C CA . ASN A 1 95 ? 7.229 -3.870 3.826 1.00 90.44 95 ASN A CA 1
ATOM 746 C C . ASN A 1 95 ? 5.833 -3.540 3.275 1.00 90.44 95 ASN A C 1
ATOM 748 O O . ASN A 1 95 ? 5.448 -2.368 3.234 1.00 90.44 95 ASN A O 1
ATOM 752 N N . TRP A 1 96 ? 5.047 -4.546 2.881 1.00 93.94 96 TRP A N 1
ATOM 753 C CA . TRP A 1 96 ? 3.631 -4.337 2.584 1.00 93.94 96 TRP A CA 1
ATOM 754 C C . TRP A 1 96 ? 2.855 -4.021 3.862 1.00 93.94 96 TRP A C 1
ATOM 756 O O . TRP A 1 96 ? 2.958 -4.720 4.871 1.00 93.94 96 TRP A O 1
ATOM 766 N N . ILE A 1 97 ? 2.022 -2.987 3.795 1.00 96.38 97 ILE A N 1
ATOM 767 C CA . ILE A 1 97 ? 1.173 -2.554 4.903 1.00 96.38 97 ILE A CA 1
ATOM 768 C C . ILE A 1 97 ? -0.259 -2.978 4.602 1.00 96.38 97 ILE A C 1
ATOM 770 O O . ILE A 1 97 ? -0.786 -2.730 3.516 1.00 96.38 97 ILE A O 1
ATOM 774 N N . THR A 1 98 ? -0.911 -3.618 5.567 1.00 96.62 98 THR A N 1
ATOM 775 C CA . THR A 1 98 ? -2.293 -4.088 5.409 1.00 96.62 98 THR A CA 1
ATOM 776 C C . THR A 1 98 ? -3.302 -3.017 5.812 1.00 96.62 98 THR A C 1
ATOM 778 O O . THR A 1 98 ? -3.094 -2.256 6.759 1.00 96.62 98 THR A O 1
ATOM 781 N N . HIS A 1 99 ? -4.420 -2.972 5.097 1.00 97.75 99 HIS A N 1
ATOM 782 C CA . HIS A 1 99 ? -5.596 -2.181 5.419 1.00 97.75 99 HIS A CA 1
ATOM 783 C C . HIS A 1 99 ? -6.556 -3.035 6.234 1.00 97.75 99 HIS A C 1
ATOM 785 O O . HIS A 1 99 ? -7.014 -4.068 5.747 1.00 97.75 99 HIS A O 1
ATOM 791 N N . ASN A 1 100 ? -6.885 -2.596 7.450 1.00 98.00 100 ASN A N 1
ATOM 792 C CA . ASN A 1 100 ? -7.772 -3.352 8.329 1.00 98.00 100 ASN A CA 1
ATOM 793 C C . ASN A 1 100 ? -8.841 -2.443 8.931 1.00 98.00 100 ASN A C 1
ATOM 795 O O . ASN A 1 100 ? -8.571 -1.291 9.281 1.00 98.00 100 ASN A O 1
ATOM 799 N N . SER A 1 101 ? -10.068 -2.937 9.044 1.00 98.06 101 SER A N 1
ATOM 800 C CA . SER A 1 101 ? -11.170 -2.184 9.630 1.00 98.06 101 SER A CA 1
ATOM 801 C C . SER A 1 101 ? -12.259 -3.083 10.182 1.00 98.06 101 SER A C 1
ATOM 803 O O . SER A 1 101 ? -12.478 -4.191 9.711 1.00 98.06 101 SER A O 1
ATOM 805 N N . PHE A 1 102 ? -13.013 -2.559 11.140 1.00 97.44 102 PHE A N 1
ATOM 806 C CA . PHE A 1 102 ? -14.284 -3.138 11.541 1.00 97.44 102 PHE A CA 1
ATOM 807 C C . PHE A 1 102 ? -15.290 -2.037 11.881 1.00 97.44 102 PHE A C 1
ATOM 809 O O . PHE A 1 102 ? -14.939 -0.887 12.163 1.00 97.44 102 PHE A O 1
ATOM 816 N N . GLU A 1 103 ? -16.571 -2.397 11.847 1.00 96.69 103 GLU A N 1
ATOM 817 C CA . GLU A 1 103 ? -17.665 -1.504 12.216 1.00 96.69 103 GLU A CA 1
ATOM 818 C C . GLU A 1 103 ? -17.803 -1.418 13.746 1.00 96.69 103 GLU A C 1
ATOM 820 O O . GLU A 1 103 ? -17.929 -2.431 14.442 1.00 96.69 103 GLU A O 1
ATOM 825 N N . VAL A 1 104 ? -17.855 -0.194 14.266 1.00 95.12 104 VAL A N 1
ATOM 826 C CA . VAL A 1 104 ? -18.204 0.120 15.652 1.00 95.12 104 VAL A CA 1
ATOM 827 C C . VAL A 1 104 ? -19.581 0.759 15.679 1.00 95.12 104 VAL A C 1
ATOM 829 O O . VAL A 1 104 ? -19.801 1.829 15.109 1.00 95.12 104 VAL A O 1
ATOM 832 N N . LYS A 1 105 ? -20.514 0.109 16.376 1.00 92.81 105 LYS A N 1
ATOM 833 C CA . LYS A 1 105 ? -21.883 0.601 16.541 1.00 92.81 105 LYS A CA 1
ATOM 834 C C . LYS A 1 105 ? -21.958 1.563 17.719 1.00 92.81 105 LYS A C 1
ATOM 836 O O . LYS A 1 105 ? -21.589 1.214 18.837 1.00 92.81 105 LYS A O 1
ATOM 841 N N . MET A 1 106 ? -22.486 2.749 17.462 1.00 85.25 106 MET A N 1
ATOM 842 C CA . MET A 1 106 ? -22.735 3.807 18.436 1.00 85.25 106 MET A CA 1
ATOM 843 C C . MET A 1 106 ? -24.247 4.055 18.553 1.00 85.25 106 MET A C 1
ATOM 845 O O . MET A 1 106 ? -25.055 3.506 17.800 1.00 85.25 106 MET A O 1
ATOM 849 N N . LEU A 1 107 ? -24.667 4.890 19.506 1.00 85.62 107 LEU A N 1
ATOM 850 C CA . LEU A 1 107 ? -26.075 5.269 19.664 1.00 85.62 107 LEU A CA 1
ATOM 851 C C . LEU A 1 107 ? -26.575 6.033 18.425 1.00 85.62 107 LEU A C 1
ATOM 853 O O . LEU A 1 107 ? -26.370 7.237 18.298 1.00 85.62 107 LEU A O 1
ATOM 857 N N . GLY A 1 108 ? -27.247 5.318 17.520 1.00 81.69 108 GLY A N 1
ATOM 858 C CA . GLY A 1 108 ? -27.908 5.877 16.337 1.00 81.69 108 GLY A CA 1
ATOM 859 C C . GLY A 1 108 ? -27.037 6.010 15.084 1.00 81.69 108 GLY A C 1
ATOM 860 O O . GLY A 1 108 ? -27.538 6.505 14.078 1.00 81.69 108 GLY A O 1
ATOM 861 N N . ASN A 1 109 ? -25.774 5.574 15.114 1.00 88.56 109 ASN A N 1
ATOM 862 C CA . ASN A 1 109 ? -24.918 5.518 13.927 1.00 88.56 109 ASN A CA 1
ATOM 863 C C . ASN A 1 109 ? -23.825 4.446 14.075 1.00 88.56 109 ASN A C 1
ATOM 865 O O . ASN A 1 109 ? -23.593 3.953 15.179 1.00 88.56 109 ASN A O 1
ATOM 869 N N . SER A 1 110 ? -23.119 4.143 12.992 1.00 93.06 110 SER A N 1
ATOM 870 C CA . SER A 1 110 ? -21.891 3.351 13.020 1.00 93.06 110 SER A CA 1
ATOM 871 C C . SER A 1 110 ? -20.711 4.142 12.473 1.00 93.06 110 SER A C 1
ATOM 873 O O . SER A 1 110 ? -20.877 5.104 11.722 1.00 93.06 110 SER A O 1
ATOM 875 N N . VAL A 1 111 ? -19.511 3.723 12.856 1.00 95.12 111 VAL A N 1
ATOM 876 C CA . VAL A 1 111 ? -18.256 4.189 12.262 1.00 95.12 111 VAL A CA 1
ATOM 877 C C . VAL A 1 111 ? -17.380 2.998 11.904 1.00 95.12 111 VAL A C 1
ATOM 879 O O . VAL A 1 111 ? -17.454 1.954 12.545 1.00 95.12 111 VAL A O 1
ATOM 882 N N . PHE A 1 112 ? -16.533 3.161 10.899 1.00 97.00 112 PHE A N 1
ATOM 883 C CA . PHE A 1 112 ? -15.532 2.180 10.496 1.00 97.00 112 PHE A CA 1
ATOM 884 C C . PHE A 1 112 ? -14.182 2.642 11.020 1.00 97.00 112 PHE A C 1
ATOM 886 O O . PHE A 1 112 ? -13.650 3.651 10.552 1.00 97.00 112 PHE A O 1
ATOM 893 N N . VAL A 1 113 ? -13.655 1.955 12.029 1.00 97.25 113 VAL A N 1
ATOM 894 C CA . VAL A 1 113 ? -12.324 2.256 12.572 1.00 97.25 113 VAL A CA 1
ATOM 895 C C . VAL A 1 113 ? -11.280 1.620 11.673 1.00 97.25 113 VAL A C 1
ATOM 897 O O . VAL A 1 113 ? -11.425 0.461 11.298 1.00 97.25 113 VAL A O 1
ATOM 900 N N . TYR A 1 114 ? -10.269 2.377 11.273 1.00 97.94 114 TYR A N 1
ATOM 901 C CA . TYR A 1 114 ? -9.315 1.972 10.249 1.00 97.94 114 TYR A CA 1
ATOM 902 C C . TYR A 1 114 ? -7.893 1.933 10.801 1.00 97.94 114 TYR A C 1
ATOM 904 O O . TYR A 1 114 ? -7.467 2.856 11.501 1.00 97.94 114 TYR A O 1
ATOM 912 N N . PHE A 1 115 ? -7.177 0.864 10.462 1.00 98.25 115 PHE A N 1
ATOM 913 C CA . PHE A 1 115 ? -5.851 0.528 10.957 1.00 98.25 115 PHE A CA 1
ATOM 914 C C . PHE A 1 115 ? -4.917 0.156 9.806 1.00 98.25 115 PHE A C 1
ATOM 916 O O . PHE A 1 115 ? -5.320 -0.489 8.833 1.00 98.25 115 PHE A O 1
ATOM 923 N N . HIS A 1 116 ? -3.648 0.512 9.970 1.00 97.69 116 HIS A N 1
ATOM 924 C CA . HIS A 1 116 ? -2.544 -0.077 9.221 1.00 97.69 116 HIS A CA 1
ATOM 925 C C . HIS A 1 116 ? -1.997 -1.263 10.008 1.00 97.69 116 HIS A C 1
ATOM 927 O O . HIS A 1 116 ? -1.653 -1.102 11.174 1.00 97.69 116 HIS A O 1
ATOM 933 N N . GLY A 1 117 ? -1.924 -2.443 9.399 1.00 96.62 117 GLY A N 1
ATOM 934 C CA . GLY A 1 117 ? -1.248 -3.592 9.996 1.00 96.62 117 GLY A CA 1
ATOM 935 C C . GLY A 1 117 ? 0.158 -3.725 9.431 1.00 96.62 117 GLY A C 1
ATOM 936 O O . GLY A 1 117 ? 0.320 -3.951 8.230 1.00 96.62 117 GLY A O 1
ATOM 937 N N . HIS A 1 118 ? 1.155 -3.602 10.301 1.00 95.12 118 HIS A N 1
ATOM 938 C CA . HIS A 1 118 ? 2.570 -3.772 9.978 1.00 95.12 118 HIS A CA 1
ATOM 93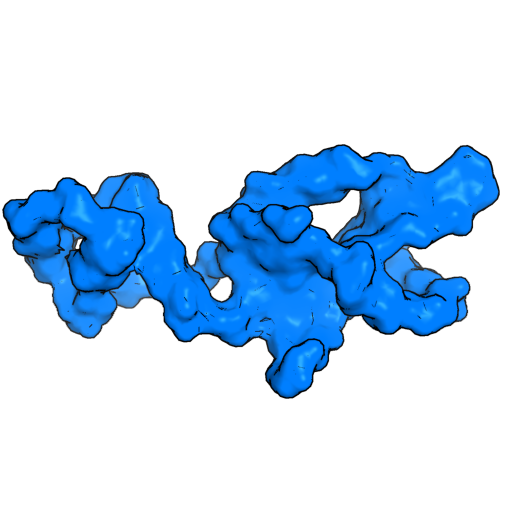9 C C . HIS A 1 118 ? 3.005 -5.178 10.379 1.00 95.12 118 HIS A C 1
ATOM 941 O O . HIS A 1 118 ? 2.861 -5.545 11.546 1.00 95.12 118 HIS A O 1
ATOM 947 N N . SER A 1 119 ? 3.502 -5.971 9.429 1.00 91.00 119 SER A N 1
ATOM 948 C CA . SER A 1 119 ? 3.967 -7.333 9.717 1.00 91.00 119 SER A CA 1
ATOM 949 C C . SER A 1 119 ? 5.081 -7.303 10.764 1.00 91.00 119 SER A C 1
ATOM 951 O O . SER A 1 119 ? 6.039 -6.540 10.644 1.00 91.00 119 SER A O 1
ATOM 953 N N . ILE A 1 120 ? 4.972 -8.152 11.784 1.00 91.12 120 ILE A N 1
ATOM 954 C CA . ILE A 1 120 ? 6.053 -8.410 12.752 1.00 91.12 120 ILE A CA 1
ATOM 955 C C . ILE A 1 120 ? 6.620 -9.833 12.604 1.00 91.12 120 ILE A C 1
ATOM 957 O O . ILE A 1 120 ? 7.387 -10.300 13.447 1.00 91.12 120 ILE A O 1
ATOM 961 N N . GLY A 1 121 ? 6.277 -10.510 11.501 1.00 84.81 121 GLY A N 1
ATOM 962 C CA . GLY A 1 121 ? 6.680 -11.879 11.184 1.00 84.81 121 GLY A CA 1
ATOM 963 C C . GLY A 1 121 ? 5.678 -12.944 11.647 1.00 84.81 121 GLY A C 1
ATOM 964 O O . GLY A 1 121 ? 4.769 -12.687 12.426 1.00 84.81 121 GLY A O 1
ATOM 965 N N . GLN A 1 122 ? 5.833 -14.172 11.132 1.00 79.81 122 GLN A N 1
ATOM 966 C CA . GLN A 1 122 ? 5.003 -15.353 11.462 1.00 79.81 122 GLN A CA 1
ATOM 967 C C . GLN A 1 122 ? 3.484 -15.196 11.230 1.00 79.81 122 GLN A C 1
ATOM 969 O O . GLN A 1 122 ? 2.697 -15.986 11.747 1.00 79.81 122 GLN A O 1
ATOM 974 N N . GLY A 1 123 ? 3.077 -14.223 10.409 1.00 77.25 123 GLY A N 1
ATOM 975 C CA . GLY A 1 123 ? 1.668 -13.924 10.142 1.00 77.25 123 GLY A CA 1
ATOM 976 C C . GLY A 1 123 ? 1.003 -13.049 11.206 1.00 77.25 123 GLY A C 1
ATOM 977 O O . GLY A 1 123 ? -0.219 -12.910 11.178 1.00 77.25 123 GLY A O 1
ATOM 978 N N . ASP A 1 124 ? 1.789 -12.477 12.119 1.00 86.44 124 ASP A N 1
ATOM 979 C CA . ASP A 1 124 ? 1.318 -11.540 13.131 1.00 86.44 124 ASP A CA 1
ATOM 980 C C . ASP A 1 124 ? 1.565 -10.085 12.701 1.00 86.44 124 ASP A C 1
ATOM 982 O O . ASP A 1 124 ? 2.477 -9.789 11.916 1.00 86.44 124 ASP A O 1
ATOM 986 N N . PHE A 1 125 ? 0.737 -9.175 13.207 1.00 92.94 125 PHE A N 1
ATOM 987 C CA . PHE A 1 125 ? 0.721 -7.772 12.804 1.00 92.94 125 PHE A CA 1
ATOM 988 C C . PHE A 1 125 ? 0.659 -6.849 14.016 1.00 92.94 125 PHE A C 1
ATOM 990 O O . PHE A 1 125 ? -0.144 -7.030 14.926 1.00 92.94 125 PHE A O 1
ATOM 997 N N . ASN A 1 126 ? 1.454 -5.784 13.978 1.00 94.94 126 ASN A N 1
ATOM 998 C CA . ASN A 1 126 ? 1.240 -4.629 14.832 1.00 94.94 126 ASN A CA 1
ATOM 999 C C . ASN A 1 126 ? 0.238 -3.685 14.154 1.00 94.94 126 ASN A C 1
ATOM 1001 O O . ASN A 1 126 ? 0.531 -3.128 13.090 1.00 94.94 126 ASN A O 1
ATOM 1005 N N . PHE A 1 127 ? -0.938 -3.504 14.755 1.00 96.56 127 PHE A N 1
ATOM 1006 C CA . PHE A 1 127 ? -1.974 -2.633 14.209 1.00 96.56 127 PHE A CA 1
ATOM 1007 C C . PHE A 1 127 ? -1.856 -1.210 14.745 1.00 96.56 127 PHE A C 1
ATOM 1009 O O . PHE A 1 127 ? -1.993 -0.948 15.935 1.00 96.56 127 PHE A O 1
ATOM 1016 N N . GLU A 1 128 ? -1.678 -0.264 13.834 1.00 97.00 128 GLU A N 1
ATOM 1017 C CA . GLU A 1 128 ? -1.650 1.158 14.126 1.00 97.00 128 GLU A CA 1
ATOM 1018 C C . GLU A 1 128 ? -2.971 1.794 13.688 1.00 97.00 128 GLU A C 1
ATOM 1020 O O . GLU A 1 128 ? -3.270 1.872 12.489 1.00 97.00 128 GLU A O 1
ATOM 1025 N N . TYR A 1 129 ? -3.754 2.285 14.653 1.00 97.75 129 TYR A N 1
ATOM 1026 C CA . TYR A 1 129 ? -4.959 3.063 14.364 1.00 97.75 129 TYR A CA 1
ATOM 1027 C C . TYR A 1 129 ? -4.615 4.246 13.460 1.00 97.75 129 TYR A C 1
ATOM 1029 O O . TYR A 1 129 ? -3.582 4.877 13.649 1.00 97.75 129 TYR A O 1
ATOM 1037 N N . GLN A 1 130 ? -5.475 4.572 12.497 1.00 97.19 130 GLN A N 1
ATOM 1038 C CA . GLN A 1 130 ? -5.296 5.706 11.590 1.00 97.19 130 GLN A CA 1
ATOM 1039 C C . GLN A 1 130 ? -6.377 6.764 11.797 1.00 97.19 130 GLN A C 1
ATOM 1041 O O . GLN A 1 130 ? -6.061 7.913 12.112 1.00 97.19 130 GLN A O 1
ATOM 1046 N N . LYS A 1 131 ? -7.646 6.385 11.614 1.00 96.44 131 LYS A N 1
ATOM 1047 C CA . LYS A 1 131 ? -8.828 7.249 11.771 1.00 96.44 131 LYS A CA 1
ATOM 1048 C C . LYS A 1 131 ? -10.117 6.425 11.730 1.00 96.44 131 LYS A C 1
ATOM 1050 O O . LYS A 1 131 ? -10.096 5.241 11.411 1.00 96.44 131 LYS A O 1
ATOM 1055 N N . ALA A 1 132 ? -11.245 7.076 11.995 1.00 95.81 132 ALA A N 1
ATOM 1056 C CA . ALA A 1 132 ? -12.577 6.519 11.798 1.00 95.81 132 ALA A CA 1
ATOM 1057 C C . ALA A 1 132 ? -13.268 7.176 10.598 1.00 95.81 132 ALA A C 1
ATOM 1059 O O . ALA A 1 132 ? -13.143 8.382 10.372 1.00 95.81 132 ALA A O 1
ATOM 1060 N N . PHE A 1 133 ? -14.040 6.384 9.861 1.00 95.81 133 PHE A N 1
ATOM 1061 C CA . PHE A 1 133 ? -14.868 6.834 8.749 1.00 95.81 133 PHE A CA 1
ATOM 1062 C C . PHE A 1 133 ? -16.348 6.684 9.084 1.00 95.81 133 PHE A C 1
ATOM 1064 O O . PHE A 1 133 ? -16.759 5.730 9.739 1.00 95.81 133 PHE A O 1
ATOM 1071 N N . LEU A 1 134 ? -17.166 7.624 8.608 1.00 94.88 134 LEU A N 1
ATOM 1072 C CA . LEU A 1 134 ? -18.622 7.561 8.774 1.00 94.88 134 LEU A CA 1
ATOM 1073 C C . LEU A 1 134 ? -19.279 6.543 7.835 1.00 94.88 134 LEU A C 1
ATOM 1075 O O . LEU A 1 134 ? -20.371 6.067 8.123 1.00 94.88 134 LEU A O 1
ATOM 1079 N N . THR A 1 135 ? -18.636 6.232 6.709 1.00 95.88 135 THR A N 1
ATOM 1080 C CA . THR A 1 135 ? -19.132 5.268 5.725 1.00 95.88 135 THR A CA 1
ATOM 1081 C C . THR A 1 135 ? -17.993 4.390 5.225 1.00 95.88 135 THR A C 1
ATOM 1083 O O . THR A 1 135 ? -16.832 4.809 5.216 1.00 95.88 135 THR A O 1
ATOM 1086 N N . TYR A 1 136 ? -18.326 3.175 4.796 1.00 94.88 136 TYR A N 1
ATOM 1087 C CA . TYR A 1 136 ? -17.343 2.240 4.256 1.00 94.88 136 TYR A CA 1
ATOM 1088 C C . TYR A 1 136 ? -16.810 2.720 2.900 1.00 94.88 136 TYR A C 1
ATOM 1090 O O . TYR A 1 136 ? -15.629 2.586 2.606 1.00 94.88 136 TYR A O 1
ATOM 1098 N N . GLU A 1 137 ? -17.638 3.391 2.100 1.00 96.44 137 GLU A N 1
ATOM 1099 C CA . GLU A 1 137 ? -17.228 3.963 0.816 1.00 96.44 137 GLU A CA 1
ATOM 1100 C C . GLU A 1 137 ? -16.140 5.029 0.988 1.00 96.44 137 GLU A C 1
ATOM 1102 O O . GLU A 1 137 ? -15.203 5.087 0.196 1.00 96.44 137 GLU A O 1
ATOM 1107 N N . ALA A 1 138 ? -16.222 5.855 2.038 1.00 97.06 138 ALA A N 1
ATOM 1108 C CA . ALA A 1 138 ? -15.193 6.851 2.327 1.00 97.06 138 ALA A CA 1
ATOM 1109 C C . ALA A 1 138 ? -13.856 6.198 2.717 1.00 97.06 138 ALA A C 1
ATOM 1111 O O . ALA A 1 138 ? -12.799 6.700 2.339 1.00 97.06 138 ALA A O 1
ATOM 1112 N N . LEU A 1 139 ? -13.909 5.068 3.427 1.00 96.94 139 LEU A N 1
ATOM 1113 C CA . LEU A 1 139 ? -12.737 4.250 3.729 1.00 96.94 139 LEU A CA 1
ATOM 1114 C C . LEU A 1 139 ? -12.121 3.658 2.451 1.00 96.94 139 LEU A C 1
ATOM 1116 O O . LEU A 1 139 ? -10.918 3.786 2.239 1.00 96.94 139 LEU A O 1
ATOM 1120 N N . LEU A 1 140 ? -12.929 3.068 1.568 1.00 96.56 140 LEU A N 1
ATOM 1121 C CA . LEU A 1 140 ? -12.429 2.492 0.313 1.00 96.56 140 LEU A CA 1
ATOM 1122 C C . LEU A 1 140 ? -11.811 3.546 -0.617 1.00 96.56 140 LEU A C 1
ATOM 1124 O O . LEU A 1 140 ? -10.820 3.264 -1.293 1.00 96.56 140 LEU A O 1
ATOM 1128 N N . LEU A 1 141 ? -12.360 4.766 -0.637 1.00 95.88 141 LEU A N 1
ATOM 1129 C CA . LEU A 1 141 ? -11.782 5.889 -1.380 1.00 95.88 141 LEU A CA 1
ATOM 1130 C C . LEU A 1 141 ? -10.404 6.293 -0.842 1.00 95.88 141 LEU A C 1
ATOM 1132 O O . LEU A 1 141 ? -9.513 6.580 -1.640 1.00 95.88 141 LEU A O 1
ATOM 1136 N N . GLU A 1 142 ? -10.216 6.288 0.481 1.00 95.31 142 GLU A N 1
ATOM 1137 C CA . GLU A 1 142 ? -8.900 6.517 1.089 1.00 95.31 142 GLU A CA 1
ATOM 1138 C C . GLU A 1 142 ? -7.907 5.444 0.642 1.00 95.31 142 GLU A C 1
ATOM 1140 O O . GLU A 1 142 ? -6.839 5.771 0.128 1.00 95.31 142 GLU A O 1
ATOM 1145 N N . ILE A 1 143 ? -8.275 4.170 0.802 1.00 95.19 143 ILE A N 1
ATOM 1146 C CA . ILE A 1 143 ? -7.419 3.026 0.469 1.00 95.19 143 ILE A CA 1
ATOM 1147 C C . ILE A 1 143 ? -6.999 3.085 -1.003 1.00 95.19 143 ILE A C 1
ATOM 1149 O O . ILE A 1 143 ? -5.814 3.018 -1.313 1.00 95.19 143 ILE A O 1
ATOM 1153 N N . SER A 1 144 ? -7.949 3.344 -1.902 1.00 93.94 144 SER A N 1
ATOM 1154 C CA . SER A 1 144 ? -7.701 3.425 -3.349 1.00 93.94 144 SER A CA 1
ATOM 1155 C C . SER A 1 144 ? -6.751 4.559 -3.759 1.00 93.94 144 SER A C 1
ATOM 1157 O O . SER A 1 144 ? -6.262 4.571 -4.889 1.00 93.94 144 SER A O 1
ATOM 1159 N N . SER A 1 145 ? -6.512 5.537 -2.881 1.00 92.75 145 SER A N 1
ATOM 1160 C CA . SER A 1 145 ? -5.565 6.628 -3.127 1.00 92.75 145 SER A CA 1
ATOM 1161 C C . SER A 1 145 ? -4.118 6.284 -2.746 1.00 92.75 145 SER A C 1
ATOM 1163 O O . SER A 1 145 ? -3.205 7.031 -3.103 1.00 92.75 145 SER A O 1
ATOM 1165 N N . MET A 1 146 ? -3.900 5.159 -2.056 1.00 93.31 146 MET A N 1
ATOM 1166 C CA . MET A 1 146 ? -2.581 4.720 -1.599 1.00 93.31 146 MET A CA 1
ATOM 1167 C C . MET A 1 146 ? -1.728 4.153 -2.751 1.00 93.31 146 MET A C 1
ATOM 1169 O O . MET A 1 146 ? -2.260 3.591 -3.717 1.00 93.31 146 MET A O 1
ATOM 1173 N N . PRO A 1 147 ? -0.389 4.286 -2.682 1.00 89.88 147 PRO A N 1
ATOM 1174 C CA . PRO A 1 147 ? 0.512 3.760 -3.705 1.00 89.88 147 PRO A CA 1
ATOM 1175 C C . PRO A 1 147 ? 0.435 2.233 -3.773 1.00 89.88 147 PRO A C 1
ATOM 1177 O O . PRO A 1 147 ? 0.427 1.567 -2.746 1.00 89.88 147 PRO A O 1
ATOM 1180 N N . LEU A 1 148 ? 0.378 1.683 -4.993 1.00 91.00 148 LEU A N 1
ATOM 1181 C CA . LEU A 1 148 ? 0.280 0.235 -5.235 1.00 91.00 148 LEU A CA 1
ATOM 1182 C C . LEU A 1 148 ? -0.770 -0.465 -4.350 1.00 91.00 148 LEU A C 1
ATOM 1184 O O . LEU A 1 148 ? -0.544 -1.565 -3.853 1.00 91.00 148 LEU A O 1
ATOM 1188 N N . SER A 1 149 ? -1.912 0.193 -4.140 1.00 91.56 149 SER A N 1
ATOM 1189 C CA . SER A 1 149 ? -2.992 -0.360 -3.330 1.00 91.56 149 SER A CA 1
ATOM 1190 C C . SER A 1 149 ? -3.699 -1.518 -4.038 1.00 91.56 149 SER A C 1
ATOM 1192 O O . SER A 1 149 ? -3.977 -1.464 -5.240 1.00 91.56 149 SER A O 1
ATOM 1194 N N . TYR A 1 150 ? -4.013 -2.543 -3.256 1.00 89.56 150 TYR A N 1
ATOM 1195 C CA . TYR A 1 150 ? -4.856 -3.676 -3.593 1.00 89.56 150 TYR A CA 1
ATOM 1196 C C . TYR A 1 150 ? -5.978 -3.773 -2.555 1.00 89.56 150 TYR A C 1
ATOM 1198 O O . TYR A 1 150 ? -5.728 -3.680 -1.353 1.00 89.56 150 TYR A O 1
ATOM 1206 N N . ILE A 1 151 ? -7.206 -3.962 -3.032 1.00 90.50 151 ILE A N 1
ATOM 1207 C CA . ILE A 1 151 ? -8.394 -4.250 -2.223 1.00 90.50 151 ILE A CA 1
ATOM 1208 C C . ILE A 1 151 ? -8.826 -5.670 -2.592 1.00 90.50 151 ILE A C 1
ATOM 1210 O O . ILE A 1 151 ? -8.887 -5.974 -3.787 1.00 90.50 151 ILE A O 1
ATOM 1214 N N . ASP A 1 152 ? -9.077 -6.505 -1.586 1.00 84.69 152 ASP A N 1
ATOM 1215 C CA . ASP A 1 152 ? -9.459 -7.918 -1.741 1.00 84.69 152 ASP A CA 1
ATOM 1216 C C . ASP A 1 152 ? -10.959 -8.123 -2.026 1.00 84.69 152 ASP A C 1
ATOM 1218 O O . ASP A 1 152 ? -11.784 -7.288 -1.578 1.00 84.69 152 ASP A O 1
#

Radius of gyration: 19.82 Å; chains: 1; bounding box: 52×34×54 Å

Foldseek 3Di:
DDDDLVRVVVCCVVPPPPVVVQQPDVQFFWWAAAPPDPVCVCQVQVLVVVLLVQLCVQPVPDDPVVSVCSNVRHDDDPSSVLSSSVSVCVVCVQRIWTWGWDWDDDDPAIKIWIWIWHDPDPPHTDTDTDDIHRDVVVVVVVQVVHHRIDTD